Protein AF-A0A926HL77-F1 (afdb_monomer_lite)

Radius of gyration: 16.34 Å; chains: 1; bounding box: 50×28×40 Å

Secondary structure (DSSP, 8-state):
-HHHHHHHHHHHHHHTTEEE-SSS-EEE--PPPPSSSSSHHHHHHHHHHHHHHTSGGGTTS-HHHHHHHHHHHHHHHGGGS-TT---HHHHHHHHHHHHHHHTT-HHHHHHHHHTTS--HHHHHHHHHTHHHHHHHHHHHHHTT-

Structure (mmCIF, N/CA/C/O backbone):
data_AF-A0A926HL77-F1
#
_entry.id   AF-A0A926HL77-F1
#
loop_
_atom_site.group_PDB
_atom_site.id
_atom_site.type_symbol
_atom_site.label_atom_id
_atom_site.label_alt_id
_atom_site.label_comp_id
_atom_site.label_asym_id
_atom_site.label_entity_id
_atom_site.label_seq_id
_atom_site.pdbx_PDB_ins_code
_atom_site.Cartn_x
_atom_site.Cartn_y
_atom_site.Cartn_z
_atom_site.occupancy
_atom_site.B_iso_or_equiv
_atom_site.auth_seq_id
_atom_site.auth_comp_id
_atom_site.auth_asym_id
_atom_site.auth_atom_id
_atom_site.pdbx_PDB_model_num
ATOM 1 N N . GLU A 1 1 ? -7.953 10.198 -13.555 1.00 52.66 1 GLU A N 1
ATOM 2 C CA . GLU A 1 1 ? -7.432 11.433 -12.923 1.00 52.66 1 GLU A CA 1
ATOM 3 C C . GLU A 1 1 ? -7.311 11.302 -11.406 1.00 52.66 1 GLU A C 1
ATOM 5 O O . GLU A 1 1 ? -6.196 11.394 -10.915 1.00 52.66 1 GLU A O 1
ATOM 10 N N . LEU A 1 2 ? -8.385 10.986 -10.667 1.00 62.62 2 LEU A N 1
ATOM 11 C CA . LEU A 1 2 ? -8.324 10.851 -9.197 1.00 62.62 2 LEU A CA 1
ATOM 12 C C . LEU A 1 2 ? -7.367 9.751 -8.694 1.00 62.62 2 LEU A C 1
ATOM 14 O O . LEU A 1 2 ? -6.628 9.981 -7.746 1.00 62.62 2 LEU A O 1
ATOM 18 N N . SER A 1 3 ? -7.334 8.580 -9.339 1.00 66.25 3 SER A N 1
ATOM 19 C CA . SER A 1 3 ? -6.452 7.473 -8.930 1.00 66.25 3 SER A CA 1
ATOM 20 C C . SER A 1 3 ? -4.968 7.758 -9.193 1.00 66.25 3 SER A C 1
ATOM 22 O O . SER A 1 3 ? -4.128 7.406 -8.375 1.00 66.25 3 SER A O 1
ATOM 24 N N . ALA A 1 4 ? -4.647 8.452 -10.290 1.00 73.88 4 ALA A N 1
ATOM 25 C CA . ALA A 1 4 ? -3.277 8.843 -10.616 1.00 73.88 4 ALA A CA 1
ATOM 26 C C . ALA A 1 4 ? -2.750 9.900 -9.632 1.00 73.88 4 ALA A C 1
ATOM 28 O O . ALA A 1 4 ? -1.630 9.782 -9.149 1.00 73.88 4 ALA A O 1
ATOM 29 N N . SER A 1 5 ? -3.584 10.884 -9.273 1.00 78.56 5 SER A N 1
ATOM 30 C CA . SER A 1 5 ? -3.238 11.870 -8.242 1.00 78.56 5 SER A CA 1
ATOM 31 C C . SER A 1 5 ? -3.063 11.222 -6.868 1.00 78.56 5 SER A C 1
ATOM 33 O O . SER A 1 5 ? -2.132 11.573 -6.155 1.00 78.56 5 SER A O 1
ATOM 35 N N . ALA A 1 6 ? -3.921 10.264 -6.501 1.00 79.75 6 ALA A N 1
ATOM 36 C CA . ALA A 1 6 ? -3.786 9.535 -5.241 1.00 79.75 6 ALA A CA 1
ATOM 37 C C . ALA A 1 6 ? -2.500 8.694 -5.201 1.00 79.75 6 ALA A C 1
ATOM 39 O O . ALA A 1 6 ? -1.803 8.691 -4.191 1.00 79.75 6 ALA A O 1
ATOM 40 N N . LEU A 1 7 ? -2.157 8.026 -6.307 1.00 79.88 7 LEU A N 1
ATOM 41 C CA . LEU A 1 7 ? -0.904 7.283 -6.433 1.00 79.88 7 LEU A CA 1
ATOM 42 C C . LEU A 1 7 ? 0.314 8.204 -6.289 1.00 79.88 7 LEU A C 1
ATOM 44 O O . LEU A 1 7 ? 1.250 7.865 -5.571 1.00 79.88 7 LEU A O 1
ATOM 48 N N . GLN A 1 8 ? 0.279 9.383 -6.914 1.00 81.75 8 GLN A N 1
ATOM 49 C CA . GLN A 1 8 ? 1.333 10.380 -6.753 1.00 81.75 8 GLN A CA 1
ATOM 50 C C . GLN A 1 8 ? 1.493 10.796 -5.285 1.00 81.75 8 GLN A C 1
ATOM 52 O O . GLN A 1 8 ? 2.609 10.777 -4.777 1.00 81.75 8 GLN A O 1
ATOM 57 N N . THR A 1 9 ? 0.396 11.095 -4.584 1.00 84.06 9 THR A N 1
ATOM 58 C CA . THR A 1 9 ? 0.444 11.439 -3.155 1.00 84.06 9 THR A CA 1
ATOM 59 C C . THR A 1 9 ? 1.037 10.311 -2.311 1.00 84.06 9 THR A C 1
ATOM 61 O O . THR A 1 9 ? 1.834 10.575 -1.419 1.00 84.06 9 THR A O 1
ATOM 64 N N . ILE A 1 10 ? 0.701 9.048 -2.593 1.00 81.31 10 ILE A N 1
ATOM 65 C CA . ILE A 1 10 ? 1.290 7.908 -1.872 1.00 81.31 10 ILE A CA 1
ATOM 66 C C . ILE A 1 10 ? 2.806 7.842 -2.107 1.00 81.31 10 ILE A C 1
ATOM 68 O O . ILE A 1 10 ? 3.560 7.635 -1.160 1.00 81.31 10 ILE A O 1
ATOM 72 N N . ASN A 1 11 ? 3.262 8.049 -3.342 1.00 80.00 11 ASN A N 1
ATOM 73 C CA . ASN A 1 11 ? 4.691 8.043 -3.660 1.00 80.00 11 ASN A CA 1
ATOM 74 C C . ASN A 1 11 ? 5.442 9.201 -2.986 1.00 80.00 11 ASN A C 1
ATOM 76 O O . ASN A 1 11 ? 6.555 9.006 -2.506 1.00 80.00 11 ASN A O 1
ATOM 80 N N . GLU A 1 12 ? 4.829 10.384 -2.906 1.00 82.38 12 GLU A N 1
ATOM 81 C CA . GLU A 1 12 ? 5.381 11.532 -2.177 1.00 82.38 12 GLU A CA 1
ATOM 82 C C . GLU A 1 12 ? 5.530 11.225 -0.679 1.00 82.38 12 GLU A C 1
ATOM 84 O O . GLU A 1 12 ? 6.590 11.484 -0.114 1.00 82.38 12 GLU A O 1
ATOM 89 N N . LEU A 1 13 ? 4.524 10.594 -0.059 1.00 81.00 13 LEU A N 1
ATOM 90 C CA . LEU A 1 13 ? 4.579 10.177 1.348 1.00 81.00 13 LEU A CA 1
ATOM 91 C C . LEU A 1 13 ? 5.686 9.148 1.617 1.00 81.00 13 LEU A C 1
ATOM 93 O O . LEU A 1 13 ? 6.336 9.205 2.657 1.00 81.00 13 LEU A O 1
ATOM 97 N N . TRP A 1 14 ? 5.939 8.224 0.686 1.00 76.69 14 TRP A N 1
ATOM 98 C CA . TRP A 1 14 ? 7.048 7.271 0.814 1.00 76.69 14 TRP A CA 1
ATOM 99 C C . TRP A 1 14 ? 8.428 7.927 0.701 1.00 76.69 14 TRP A C 1
ATOM 101 O O . TRP A 1 14 ? 9.385 7.412 1.270 1.00 76.69 14 TRP A O 1
ATOM 111 N N . GLY A 1 15 ? 8.547 9.043 -0.019 1.00 74.38 15 GLY A N 1
ATOM 112 C CA . GLY A 1 15 ? 9.793 9.809 -0.118 1.00 74.38 15 GLY A CA 1
ATOM 113 C C . GLY A 1 15 ? 10.008 10.802 1.027 1.00 74.38 15 GLY A C 1
ATOM 114 O O . GLY A 1 15 ? 11.089 11.380 1.146 1.00 74.38 15 GLY A O 1
ATOM 115 N N . GLU A 1 16 ? 8.998 11.032 1.866 1.00 77.88 16 GLU A N 1
ATOM 116 C CA . GLU A 1 16 ? 9.063 12.038 2.917 1.00 77.88 16 GLU A CA 1
ATOM 117 C C . GLU A 1 16 ? 10.060 11.645 4.020 1.00 77.88 16 GLU A C 1
ATOM 119 O O . GLU A 1 16 ? 10.098 10.514 4.504 1.00 77.88 16 GLU A O 1
ATOM 124 N N . GLY A 1 17 ? 10.903 12.598 4.428 1.00 74.38 17 GLY A N 1
ATOM 125 C CA . GLY A 1 17 ? 11.890 12.390 5.491 1.00 74.38 17 GLY A CA 1
ATOM 126 C C . GLY A 1 17 ? 13.121 11.571 5.085 1.00 74.38 17 GLY A C 1
ATOM 127 O O . GLY A 1 17 ? 14.013 11.409 5.919 1.00 74.38 17 GLY A O 1
ATOM 128 N N . VAL A 1 18 ? 13.218 11.107 3.834 1.00 75.94 18 VAL A N 1
ATOM 129 C CA . VAL A 1 18 ? 14.392 10.399 3.300 1.00 75.94 18 VAL A CA 1
ATOM 130 C C . VAL A 1 18 ? 15.190 11.316 2.373 1.00 75.94 18 VAL A C 1
ATOM 132 O O . VAL A 1 18 ? 14.646 11.923 1.456 1.00 75.94 18 VAL A O 1
ATOM 135 N N . SER A 1 19 ? 16.501 11.408 2.601 1.00 73.69 19 SER A N 1
ATOM 136 C CA . SER A 1 19 ? 17.439 12.075 1.695 1.00 73.69 19 SER A CA 1
ATOM 137 C C . SER A 1 19 ? 18.600 11.140 1.373 1.00 73.69 19 SER A C 1
ATOM 139 O O . SER A 1 19 ? 19.253 10.630 2.285 1.00 73.69 19 SER A O 1
ATOM 141 N N . ASP A 1 20 ? 18.877 10.972 0.083 1.00 70.38 20 ASP A N 1
ATOM 142 C CA . ASP A 1 20 ? 20.061 10.284 -0.435 1.00 70.38 20 ASP A CA 1
ATOM 143 C C . ASP A 1 20 ? 21.056 11.337 -0.937 1.00 70.38 20 ASP A C 1
ATOM 145 O O . ASP A 1 20 ? 20.730 12.161 -1.795 1.00 70.38 20 ASP A O 1
ATOM 149 N N . ASP A 1 21 ? 22.248 11.366 -0.346 1.00 69.31 21 ASP A N 1
ATOM 150 C CA . ASP A 1 21 ? 23.312 12.305 -0.705 1.00 69.31 21 ASP A CA 1
ATOM 151 C C . ASP A 1 21 ? 24.293 11.743 -1.752 1.00 69.31 21 ASP A C 1
ATOM 153 O O . ASP A 1 21 ? 25.273 12.407 -2.100 1.00 69.31 21 ASP A O 1
ATOM 157 N N . GLY A 1 22 ? 24.038 10.534 -2.268 1.00 60.31 22 GLY A N 1
ATOM 158 C CA . GLY A 1 22 ? 24.863 9.862 -3.270 1.00 60.31 22 GLY A CA 1
ATOM 159 C C . GLY A 1 22 ? 26.189 9.308 -2.738 1.00 60.31 22 GLY A C 1
ATOM 160 O O . GLY A 1 22 ? 26.956 8.738 -3.513 1.00 60.31 22 GLY A O 1
ATOM 161 N N . ASN A 1 23 ? 26.474 9.435 -1.435 1.00 59.19 23 ASN A N 1
ATOM 162 C CA . ASN A 1 23 ? 27.692 8.935 -0.788 1.00 59.19 23 ASN A CA 1
ATOM 163 C C . ASN A 1 23 ? 27.432 7.681 0.056 1.00 59.19 23 ASN A C 1
ATOM 165 O O . ASN A 1 23 ? 28.028 7.494 1.122 1.00 59.19 23 ASN A O 1
ATOM 169 N N . ASN A 1 24 ? 26.550 6.798 -0.422 1.00 64.25 24 ASN A N 1
ATOM 170 C CA . ASN A 1 24 ? 26.215 5.542 0.256 1.00 64.25 24 ASN A CA 1
ATOM 171 C C . ASN A 1 24 ? 25.627 5.756 1.670 1.00 64.25 24 ASN A C 1
ATOM 173 O O . ASN A 1 24 ? 25.705 4.867 2.520 1.00 64.25 24 ASN A O 1
ATOM 177 N N . THR A 1 25 ? 25.085 6.951 1.933 1.00 64.25 25 THR A N 1
ATOM 178 C CA . THR A 1 25 ? 24.540 7.368 3.227 1.00 64.25 25 THR A CA 1
ATOM 179 C C . THR A 1 25 ? 23.090 7.800 3.045 1.00 64.25 25 THR A C 1
ATOM 181 O O . THR A 1 25 ? 22.803 8.818 2.423 1.00 64.25 25 THR A O 1
ATOM 184 N N . ILE A 1 26 ? 22.165 7.042 3.633 1.00 71.19 26 ILE A N 1
ATOM 185 C CA . ILE A 1 26 ? 20.751 7.421 3.688 1.00 71.19 26 ILE A CA 1
ATOM 186 C C . ILE A 1 26 ? 20.518 8.211 4.975 1.00 71.19 26 ILE A C 1
ATOM 188 O O . ILE A 1 26 ? 20.717 7.695 6.078 1.00 71.19 26 ILE A O 1
ATOM 192 N N . SER A 1 27 ? 20.092 9.465 4.839 1.00 75.62 27 SER A N 1
ATOM 193 C CA . SER A 1 27 ? 19.693 10.308 5.968 1.00 75.62 27 SER A CA 1
ATOM 194 C C . SER A 1 27 ? 18.187 10.214 6.183 1.00 75.62 27 SER A C 1
ATOM 196 O O . SER A 1 27 ? 17.410 10.440 5.257 1.00 75.62 27 SER A O 1
ATOM 198 N N . ILE A 1 28 ? 17.783 9.906 7.417 1.00 76.56 28 ILE A N 1
ATOM 199 C CA . ILE A 1 28 ? 16.378 9.751 7.807 1.00 76.56 28 ILE A CA 1
ATOM 200 C C . ILE A 1 28 ? 16.040 10.813 8.850 1.00 76.56 28 ILE A C 1
ATOM 202 O O . ILE A 1 28 ? 16.613 10.835 9.943 1.00 76.56 28 ILE A O 1
ATOM 206 N N . PHE A 1 29 ? 15.085 11.677 8.527 1.00 77.81 29 PHE A N 1
ATOM 207 C CA . PHE A 1 29 ? 14.497 12.622 9.464 1.00 77.81 29 PHE A CA 1
ATOM 208 C C . PHE A 1 29 ? 13.236 12.010 10.063 1.00 77.81 29 PHE A C 1
ATOM 210 O O . PHE A 1 29 ? 12.296 11.675 9.350 1.00 77.81 29 PHE A O 1
ATOM 217 N N . MET A 1 30 ? 13.221 11.865 11.387 1.00 72.81 30 MET A N 1
ATOM 218 C CA . MET A 1 30 ? 12.088 11.307 12.120 1.00 72.81 30 MET A CA 1
ATOM 219 C C . MET A 1 30 ? 11.594 12.314 13.149 1.00 72.81 30 MET A C 1
ATOM 221 O O . MET A 1 30 ? 12.366 12.790 13.985 1.00 72.81 30 MET A O 1
ATOM 225 N N . ASN A 1 31 ? 10.294 12.589 13.125 1.00 73.38 31 ASN A N 1
ATOM 226 C CA . ASN A 1 31 ? 9.635 13.321 14.197 1.00 73.38 31 ASN A CA 1
ATOM 227 C C . ASN A 1 31 ? 9.215 12.326 15.285 1.00 73.38 31 ASN A C 1
ATOM 229 O O . ASN A 1 31 ? 8.616 11.303 14.960 1.00 73.38 31 ASN A O 1
ATOM 233 N N . PRO A 1 32 ? 9.530 12.572 16.569 1.00 75.44 32 PRO A N 1
ATOM 234 C CA . PRO A 1 32 ? 9.126 11.667 17.635 1.00 75.44 32 PRO A CA 1
ATOM 235 C C . PRO A 1 32 ? 7.595 11.547 17.673 1.00 75.44 32 PRO A C 1
ATOM 237 O O . PRO A 1 32 ? 6.910 12.560 17.522 1.00 75.44 32 PRO A O 1
ATOM 240 N N . PRO A 1 33 ? 7.048 10.343 17.920 1.00 75.44 33 PRO A N 1
ATOM 241 C CA . PRO A 1 33 ? 5.611 10.131 17.872 1.00 75.44 33 PRO A CA 1
ATOM 242 C C . PRO A 1 33 ? 4.893 10.995 18.915 1.00 75.44 33 PRO A C 1
ATOM 244 O O . PRO A 1 33 ? 5.159 10.901 20.120 1.00 75.44 33 PRO A O 1
ATOM 247 N N . SER A 1 34 ? 3.962 11.832 18.458 1.00 75.44 34 SER A N 1
ATOM 248 C CA . SER A 1 34 ? 3.076 12.601 19.329 1.00 75.44 34 SER A CA 1
ATOM 249 C C . SER A 1 34 ? 1.964 11.713 19.886 1.00 75.44 34 SER A C 1
ATOM 251 O O . SER A 1 34 ? 1.385 10.890 19.180 1.00 75.44 34 SER A O 1
ATOM 253 N N . LYS A 1 35 ? 1.611 11.885 21.164 1.00 66.50 35 LYS A N 1
ATOM 254 C CA . LYS A 1 35 ? 0.482 11.151 21.771 1.00 66.50 35 LYS A CA 1
ATOM 255 C C . LYS A 1 35 ? -0.880 11.632 21.262 1.00 66.50 35 LYS A C 1
ATOM 257 O O . LYS A 1 35 ? -1.860 10.891 21.365 1.00 66.50 35 LYS A O 1
ATOM 262 N N . ASP A 1 36 ? -0.929 12.852 20.739 1.00 69.19 36 ASP A N 1
ATOM 263 C CA . ASP A 1 36 ? -2.168 13.505 20.319 1.00 69.19 36 ASP A CA 1
ATOM 264 C C . ASP A 1 36 ? -2.522 13.168 18.861 1.00 69.19 36 ASP A C 1
ATOM 266 O O . ASP A 1 36 ? -3.698 13.123 18.499 1.00 69.19 36 ASP A O 1
ATOM 270 N N . GLU A 1 37 ? -1.526 12.813 18.051 1.00 72.94 37 GLU A N 1
ATOM 271 C CA . GLU A 1 37 ? -1.688 12.409 16.653 1.00 72.94 37 GLU A CA 1
ATOM 272 C C . GLU A 1 37 ? -2.194 10.972 16.518 1.00 72.94 37 GLU A C 1
ATOM 274 O O . GLU A 1 37 ? -1.951 10.096 17.350 1.00 72.94 37 GLU A O 1
ATOM 279 N N . GLU A 1 38 ? -3.005 10.736 15.492 1.00 72.62 38 GLU A N 1
ATOM 280 C CA . GLU A 1 38 ? -3.754 9.488 15.323 1.00 72.62 38 GLU A CA 1
ATOM 281 C C . GLU A 1 38 ? -2.959 8.361 14.675 1.00 72.62 38 GLU A C 1
ATOM 283 O O . GLU A 1 38 ? -3.284 7.203 14.914 1.00 72.62 38 GLU A O 1
ATOM 288 N N . PHE A 1 39 ? -1.902 8.704 13.941 1.00 76.12 39 PHE A N 1
ATOM 289 C CA . PHE A 1 39 ? -1.046 7.761 13.227 1.00 76.12 39 PHE A CA 1
ATOM 290 C C . PHE A 1 39 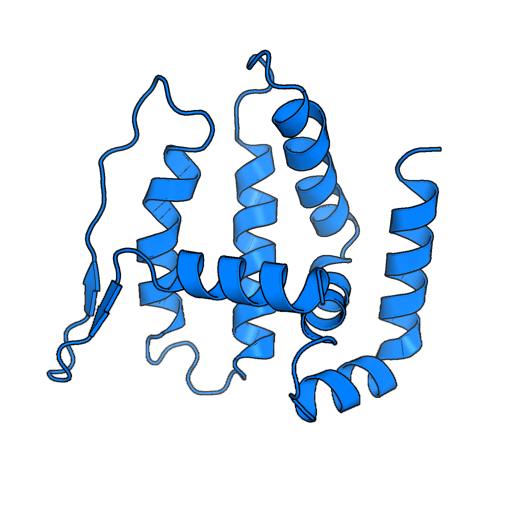? 0.436 7.955 13.546 1.00 76.12 39 PHE A C 1
ATOM 292 O O . PHE A 1 39 ? 1.282 7.446 12.822 1.00 76.12 39 PHE A O 1
ATOM 299 N N . SER A 1 40 ? 0.771 8.643 14.639 1.00 76.31 40 SER A N 1
ATOM 300 C CA . SER A 1 40 ? 2.152 9.045 14.934 1.00 76.31 40 SER A CA 1
ATOM 301 C C . SER A 1 40 ? 3.142 7.883 15.020 1.00 76.31 40 SER A C 1
ATOM 303 O O . SER A 1 40 ? 4.312 8.041 14.679 1.00 76.31 40 SER A O 1
ATOM 305 N N . GLY A 1 41 ? 2.693 6.697 15.444 1.00 75.75 41 GLY A N 1
ATOM 306 C CA . GLY A 1 41 ? 3.511 5.484 15.432 1.00 75.75 41 GLY A CA 1
ATOM 307 C C . GLY A 1 41 ? 3.808 4.975 14.018 1.00 75.75 41 GLY A C 1
ATOM 308 O O . GLY A 1 41 ? 4.917 4.516 13.755 1.00 75.75 41 GLY A O 1
ATOM 309 N N . ILE A 1 42 ? 2.838 5.080 13.108 1.00 78.50 42 ILE A N 1
ATOM 310 C CA . ILE A 1 42 ? 2.980 4.707 11.694 1.00 78.50 42 ILE A CA 1
ATOM 311 C C . ILE A 1 42 ? 3.805 5.761 10.950 1.00 78.50 42 ILE A C 1
ATOM 313 O O . ILE A 1 42 ? 4.759 5.405 10.267 1.00 78.50 42 ILE A O 1
ATOM 317 N N . GLU A 1 43 ? 3.498 7.044 11.137 1.00 77.81 43 GLU A N 1
ATOM 318 C CA . GLU A 1 43 ? 4.228 8.178 10.555 1.00 77.81 43 GLU A CA 1
ATOM 319 C C . GLU A 1 43 ? 5.708 8.159 10.950 1.00 77.81 43 GLU A C 1
ATOM 321 O O . GLU A 1 43 ? 6.576 8.381 10.111 1.00 77.81 43 GLU A O 1
ATOM 326 N N . PHE A 1 44 ? 6.020 7.791 12.198 1.00 80.38 44 PHE A N 1
ATOM 327 C CA . PHE A 1 44 ? 7.400 7.591 12.641 1.00 80.38 44 PHE A CA 1
ATOM 328 C C . PHE A 1 44 ? 8.121 6.463 11.882 1.00 80.38 44 PHE A C 1
ATOM 330 O O . PHE A 1 44 ? 9.329 6.542 11.662 1.00 80.38 44 PHE A O 1
ATOM 337 N N . MET A 1 45 ? 7.409 5.404 11.485 1.00 77.94 45 MET A N 1
ATOM 338 C CA . MET A 1 45 ? 8.005 4.246 10.811 1.00 77.94 45 MET A CA 1
ATOM 339 C C . MET A 1 45 ? 8.127 4.402 9.293 1.00 77.94 45 MET A C 1
ATOM 341 O O . MET A 1 45 ? 8.975 3.729 8.709 1.00 77.94 45 MET A O 1
ATOM 345 N N . ILE A 1 46 ? 7.340 5.275 8.653 1.00 80.75 46 ILE A N 1
ATOM 346 C CA . ILE A 1 46 ? 7.361 5.466 7.191 1.00 80.75 46 ILE A CA 1
ATOM 347 C C . ILE A 1 46 ? 8.772 5.804 6.665 1.00 80.75 46 ILE A C 1
ATOM 349 O O . ILE A 1 46 ? 9.242 5.071 5.791 1.00 80.75 46 ILE A O 1
ATOM 353 N N . PRO A 1 47 ? 9.511 6.792 7.216 1.00 77.12 47 PRO A N 1
ATOM 354 C CA . PRO A 1 47 ? 10.856 7.121 6.733 1.00 77.12 47 PRO A CA 1
ATOM 355 C C . PRO A 1 47 ? 11.857 5.972 6.911 1.00 77.12 47 PRO A C 1
ATOM 357 O O . PRO A 1 47 ? 12.738 5.761 6.078 1.00 77.12 47 PRO A O 1
ATOM 360 N N . PHE A 1 48 ? 11.712 5.187 7.985 1.00 75.00 48 PHE A N 1
ATOM 361 C CA . PHE A 1 48 ? 12.546 4.008 8.220 1.00 75.00 48 PHE A CA 1
ATOM 362 C C . PHE A 1 48 ? 12.257 2.901 7.203 1.00 75.00 48 PHE A C 1
ATOM 364 O O . PHE A 1 48 ? 13.183 2.324 6.639 1.00 75.00 48 PHE A O 1
ATOM 371 N N . MET A 1 49 ? 10.979 2.626 6.936 1.00 75.62 49 MET A N 1
ATOM 372 C CA . MET A 1 49 ? 10.567 1.659 5.922 1.00 75.62 49 MET A CA 1
ATOM 373 C C . MET A 1 49 ? 11.070 2.064 4.537 1.00 75.62 49 MET A C 1
ATOM 375 O O . MET A 1 49 ? 11.697 1.255 3.862 1.00 75.62 49 MET A O 1
ATOM 379 N N . ALA A 1 50 ? 10.883 3.325 4.153 1.00 73.88 50 ALA A N 1
ATOM 380 C CA . ALA A 1 50 ? 11.375 3.855 2.889 1.00 73.88 50 ALA A CA 1
ATOM 381 C C . ALA A 1 50 ? 12.899 3.696 2.735 1.00 73.88 50 ALA A C 1
ATOM 383 O O . ALA A 1 50 ? 13.374 3.313 1.670 1.00 73.88 50 ALA A O 1
ATOM 384 N N . ALA A 1 51 ? 13.675 3.921 3.799 1.00 71.69 51 ALA A N 1
ATOM 385 C CA . ALA A 1 51 ? 15.128 3.746 3.776 1.00 71.69 51 ALA A CA 1
ATOM 386 C C . ALA A 1 51 ? 15.571 2.275 3.687 1.00 71.69 51 ALA A C 1
ATOM 388 O O . ALA A 1 51 ? 16.484 1.948 2.933 1.00 71.69 51 ALA A O 1
ATOM 389 N N . VAL A 1 52 ? 14.931 1.380 4.447 1.00 67.56 52 VAL A N 1
ATOM 390 C CA . VAL A 1 52 ? 15.231 -0.064 4.432 1.00 67.56 52 VAL A CA 1
ATOM 391 C C . VAL A 1 52 ? 14.909 -0.677 3.070 1.00 67.56 52 VAL A C 1
ATOM 393 O O . VAL A 1 52 ? 15.652 -1.527 2.582 1.00 67.56 52 VAL A O 1
ATOM 396 N N . LEU A 1 53 ? 13.826 -0.229 2.444 1.00 63.31 53 LEU A N 1
ATOM 397 C CA . LEU A 1 53 ? 13.297 -0.809 1.212 1.00 63.31 53 LEU A CA 1
ATOM 398 C C . LEU A 1 53 ? 13.992 -0.243 -0.040 1.00 63.31 53 LEU A C 1
ATOM 400 O O . LEU A 1 53 ? 14.064 -0.929 -1.048 1.00 63.31 53 LEU A O 1
ATOM 404 N N . ASN A 1 54 ? 14.601 0.946 0.059 1.00 60.72 54 ASN A N 1
ATOM 405 C CA . ASN A 1 54 ? 15.521 1.499 -0.947 1.00 60.72 54 ASN A CA 1
ATOM 406 C C . ASN A 1 54 ? 16.986 1.042 -0.766 1.00 60.72 54 ASN A C 1
ATOM 408 O O . ASN A 1 54 ? 17.879 1.545 -1.446 1.00 60.72 54 ASN A O 1
ATOM 412 N N . SER A 1 55 ? 17.262 0.123 0.164 1.00 63.00 55 SER A N 1
ATOM 413 C CA . SER A 1 55 ? 18.600 -0.447 0.359 1.00 63.00 55 SER A CA 1
ATOM 414 C C . SER A 1 55 ? 18.841 -1.669 -0.538 1.00 63.00 55 SER A C 1
ATOM 416 O O . SER A 1 55 ? 17.908 -2.235 -1.106 1.00 63.00 55 SER A O 1
ATOM 418 N N . GLU A 1 56 ? 20.092 -2.136 -0.617 1.00 56.84 56 GLU A N 1
ATOM 419 C CA . GLU A 1 56 ? 20.506 -3.307 -1.416 1.00 56.84 56 GLU A CA 1
ATOM 420 C C . GLU A 1 56 ? 19.695 -4.596 -1.151 1.00 56.84 56 GLU A C 1
ATOM 422 O O . GLU A 1 56 ? 19.738 -5.519 -1.961 1.00 56.84 56 GLU A O 1
ATOM 427 N N . MET A 1 57 ? 18.930 -4.679 -0.054 1.00 54.31 57 MET A N 1
ATOM 428 C CA . MET A 1 57 ? 18.076 -5.834 0.259 1.00 54.31 57 MET A CA 1
ATOM 429 C C . MET A 1 57 ? 16.936 -6.075 -0.744 1.00 54.31 57 MET A C 1
ATOM 431 O O . MET A 1 57 ? 16.405 -7.182 -0.771 1.00 54.31 57 MET A O 1
ATOM 435 N N . HIS A 1 58 ? 16.576 -5.077 -1.556 1.00 61.66 58 HIS A N 1
ATOM 436 C CA . HIS A 1 58 ? 15.495 -5.155 -2.548 1.00 61.66 58 HIS A CA 1
ATOM 437 C C . HIS A 1 58 ? 15.996 -4.974 -3.988 1.00 61.66 58 HIS A C 1
ATOM 439 O O . HIS A 1 58 ? 15.217 -4.665 -4.881 1.00 61.66 58 HIS A O 1
ATOM 445 N N . ALA A 1 59 ? 17.296 -5.177 -4.237 1.00 64.00 59 ALA A N 1
ATOM 446 C CA . ALA A 1 59 ? 17.913 -4.926 -5.544 1.00 64.00 59 ALA A CA 1
ATOM 447 C C . ALA A 1 59 ? 17.311 -5.747 -6.706 1.00 64.00 59 ALA A C 1
ATOM 449 O O . ALA A 1 59 ? 17.411 -5.327 -7.857 1.00 64.00 59 ALA A O 1
ATOM 450 N N . ASP A 1 60 ? 16.687 -6.889 -6.399 1.00 74.31 60 ASP A N 1
ATOM 451 C CA . ASP A 1 60 ? 16.045 -7.777 -7.376 1.00 74.31 60 ASP A CA 1
ATOM 452 C C . ASP A 1 60 ? 14.519 -7.566 -7.486 1.00 74.31 60 ASP A C 1
ATOM 454 O O . ASP A 1 60 ? 13.870 -8.230 -8.296 1.00 74.31 60 ASP A O 1
ATOM 458 N N . GLU A 1 61 ? 13.931 -6.675 -6.677 1.00 77.69 61 GLU A N 1
ATOM 459 C CA . GLU A 1 61 ? 12.495 -6.385 -6.700 1.00 77.69 61 GLU A CA 1
ATOM 460 C C . GLU A 1 61 ? 12.179 -5.161 -7.564 1.00 77.69 61 GLU A C 1
ATOM 462 O O . GLU A 1 61 ? 12.905 -4.166 -7.594 1.00 77.69 61 GLU A O 1
ATOM 467 N N . THR A 1 62 ? 11.050 -5.215 -8.263 1.00 83.31 62 THR A N 1
ATOM 468 C CA . THR A 1 62 ? 10.558 -4.087 -9.053 1.00 83.31 62 THR A CA 1
ATOM 469 C C . THR A 1 62 ? 9.904 -3.045 -8.149 1.00 83.31 62 THR A C 1
ATOM 471 O O . THR A 1 62 ? 9.451 -3.342 -7.039 1.00 83.31 62 THR A O 1
ATOM 474 N N . ALA A 1 63 ? 9.800 -1.801 -8.624 1.00 80.88 63 ALA A N 1
ATOM 475 C CA . ALA A 1 63 ? 9.161 -0.728 -7.857 1.00 80.88 63 ALA A CA 1
ATOM 476 C C . ALA A 1 63 ? 7.723 -1.096 -7.431 1.00 80.88 63 ALA A C 1
ATOM 478 O O . ALA A 1 63 ? 7.296 -0.773 -6.322 1.00 80.88 63 ALA A O 1
ATOM 479 N N . SER A 1 64 ? 7.008 -1.842 -8.279 1.00 84.94 64 SER A N 1
ATOM 480 C CA . SER A 1 64 ? 5.653 -2.331 -8.008 1.00 84.94 64 SER A CA 1
ATOM 481 C C . SER A 1 64 ? 5.608 -3.389 -6.903 1.00 84.94 64 SER A C 1
ATOM 483 O O . SER A 1 64 ? 4.695 -3.374 -6.070 1.00 84.94 64 SER A O 1
ATOM 485 N N . GLN A 1 65 ? 6.599 -4.283 -6.858 1.00 86.06 65 GLN A N 1
ATOM 486 C CA . GLN A 1 65 ? 6.744 -5.284 -5.798 1.00 86.06 65 GLN A CA 1
ATOM 487 C C . GLN A 1 65 ? 7.068 -4.624 -4.455 1.00 86.06 65 GLN A C 1
ATOM 489 O O . GLN A 1 65 ? 6.409 -4.915 -3.451 1.00 86.06 65 GLN A O 1
ATOM 494 N N . ILE A 1 66 ? 7.995 -3.662 -4.457 1.00 83.12 66 ILE A N 1
ATOM 495 C CA . ILE A 1 66 ? 8.330 -2.860 -3.275 1.00 83.12 66 ILE A CA 1
ATOM 496 C C . ILE A 1 66 ? 7.077 -2.131 -2.775 1.00 83.12 66 ILE A C 1
ATOM 498 O O . ILE A 1 66 ? 6.723 -2.229 -1.601 1.00 83.12 66 ILE A O 1
ATOM 502 N N . PHE A 1 67 ? 6.321 -1.485 -3.665 1.00 84.44 67 PHE A N 1
ATOM 503 C CA . PHE A 1 67 ? 5.073 -0.806 -3.314 1.00 84.44 67 PHE A CA 1
ATOM 504 C C . PHE A 1 67 ? 4.032 -1.750 -2.678 1.00 84.44 67 PHE A C 1
ATOM 506 O O . PHE A 1 67 ? 3.394 -1.408 -1.676 1.00 84.44 67 PHE A O 1
ATOM 513 N N . ALA A 1 68 ? 3.875 -2.966 -3.208 1.00 87.94 68 ALA A N 1
ATOM 514 C CA . ALA A 1 68 ? 2.980 -3.969 -2.632 1.00 87.94 68 ALA A CA 1
ATOM 515 C C . ALA A 1 68 ? 3.440 -4.442 -1.238 1.00 87.94 68 ALA A C 1
ATOM 517 O O . ALA A 1 68 ? 2.618 -4.587 -0.322 1.00 87.94 68 ALA A O 1
ATOM 518 N N . SER A 1 69 ? 4.748 -4.633 -1.051 1.00 85.69 69 SER A N 1
ATOM 519 C CA . SER A 1 69 ? 5.363 -4.976 0.238 1.00 85.69 69 SER A CA 1
ATOM 520 C C . SER A 1 69 ? 5.163 -3.869 1.282 1.00 85.69 69 SER A C 1
ATOM 522 O O . SER A 1 69 ? 4.759 -4.129 2.426 1.00 85.69 69 SER A O 1
ATOM 524 N N . ASN A 1 70 ? 5.327 -2.613 0.864 1.00 82.94 70 ASN A N 1
ATOM 525 C CA . ASN A 1 70 ? 5.107 -1.425 1.683 1.00 82.94 70 ASN A CA 1
ATOM 526 C C . ASN A 1 70 ? 3.670 -1.369 2.207 1.00 82.94 70 ASN A C 1
ATOM 528 O O . ASN A 1 70 ? 3.439 -1.292 3.419 1.00 82.94 70 ASN A O 1
ATOM 532 N N . ASN A 1 71 ? 2.695 -1.498 1.303 1.00 86.88 71 ASN A N 1
ATOM 533 C CA . ASN A 1 71 ? 1.280 -1.505 1.660 1.00 86.88 71 ASN A CA 1
ATOM 534 C C . ASN A 1 71 ? 0.946 -2.644 2.622 1.00 86.88 71 ASN A C 1
ATOM 536 O O . ASN A 1 71 ? 0.234 -2.435 3.601 1.00 86.88 71 ASN A O 1
ATOM 540 N N . ARG A 1 72 ? 1.504 -3.843 2.417 1.00 88.62 72 ARG A N 1
ATOM 541 C CA . ARG A 1 72 ? 1.305 -4.977 3.335 1.00 88.62 72 ARG A CA 1
ATOM 542 C C . ARG A 1 72 ? 1.759 -4.665 4.750 1.00 88.62 72 ARG A C 1
ATOM 544 O O . ARG A 1 72 ? 1.091 -5.059 5.711 1.00 88.62 72 ARG A O 1
ATOM 551 N N . THR A 1 73 ? 2.876 -3.972 4.882 1.00 85.50 73 THR A N 1
ATOM 552 C CA . THR A 1 73 ? 3.423 -3.606 6.183 1.00 85.50 73 THR A CA 1
ATOM 553 C C . THR A 1 73 ? 2.554 -2.543 6.859 1.00 85.50 73 THR A C 1
ATOM 555 O O . THR A 1 73 ? 2.077 -2.774 7.973 1.00 85.50 73 THR A O 1
ATOM 558 N N . VAL A 1 74 ? 2.225 -1.452 6.157 1.00 84.50 74 VAL A N 1
ATOM 559 C CA . VAL A 1 74 ? 1.358 -0.376 6.679 1.00 84.50 74 VAL A CA 1
ATOM 560 C C . VAL A 1 74 ? -0.028 -0.897 7.050 1.00 84.50 74 VAL A C 1
ATOM 562 O O . VAL A 1 74 ? -0.524 -0.633 8.146 1.00 84.50 74 VAL A O 1
ATOM 565 N N . PHE A 1 75 ? -0.644 -1.711 6.190 1.00 88.38 75 PHE A N 1
ATOM 566 C CA . PHE A 1 75 ? -1.960 -2.299 6.452 1.00 88.38 75 PHE A CA 1
ATOM 567 C C . PHE A 1 75 ? -1.945 -3.204 7.686 1.00 88.38 75 PHE A C 1
ATOM 569 O O . PHE A 1 75 ? -2.939 -3.298 8.399 1.00 88.38 75 PHE A O 1
ATOM 576 N N . GLY A 1 76 ? -0.813 -3.851 7.980 1.00 84.44 76 GLY A N 1
ATOM 577 C CA . GLY A 1 76 ? -0.621 -4.583 9.228 1.00 84.44 76 GLY A CA 1
ATOM 578 C C . GLY A 1 76 ? -0.559 -3.664 10.447 1.00 84.44 76 GLY A C 1
ATOM 579 O O . GLY A 1 76 ? -1.196 -3.951 11.461 1.00 84.44 76 GLY A O 1
ATOM 580 N N . MET A 1 77 ? 0.169 -2.554 10.346 1.00 81.44 77 MET A N 1
ATOM 581 C CA . MET A 1 77 ? 0.364 -1.598 11.442 1.00 81.44 77 MET A CA 1
ATOM 582 C C . MET A 1 77 ? -0.932 -0.883 11.835 1.00 81.44 77 MET A C 1
ATOM 584 O O . MET A 1 77 ? -1.173 -0.686 13.025 1.00 81.44 77 MET A O 1
ATOM 588 N N . LEU A 1 78 ? -1.822 -0.611 10.873 1.00 79.25 78 LEU A N 1
ATOM 589 C CA . LEU A 1 78 ? -3.146 -0.025 11.131 1.00 79.25 78 LEU A CA 1
ATOM 590 C C . LEU A 1 78 ? -3.989 -0.831 12.137 1.00 79.25 78 LEU A C 1
ATOM 592 O O . LEU A 1 78 ? -4.821 -0.260 12.835 1.00 79.25 78 LEU A O 1
ATOM 596 N N . SER A 1 79 ? -3.747 -2.142 12.276 1.00 69.75 79 SER A N 1
ATOM 597 C CA . SER A 1 79 ? -4.448 -2.981 13.262 1.00 69.75 79 SER A CA 1
ATOM 598 C C . SER A 1 79 ? -4.055 -2.703 14.720 1.00 69.75 79 SER A C 1
ATOM 600 O O . SER A 1 79 ? -4.791 -3.083 15.634 1.00 69.75 79 SER A O 1
ATOM 602 N N . SER A 1 80 ? -2.903 -2.060 14.939 1.00 64.44 80 SER A N 1
ATOM 603 C CA . SER A 1 80 ? -2.343 -1.777 16.265 1.00 64.44 80 SER A CA 1
ATOM 604 C C . SER A 1 80 ? -2.755 -0.416 16.837 1.00 64.44 80 SER A C 1
ATOM 606 O O . SER A 1 80 ? -2.562 -0.173 18.031 1.00 64.44 80 SER A O 1
ATOM 608 N N . GLU A 1 81 ? -3.380 0.440 16.023 1.00 63.50 81 GLU A N 1
ATOM 609 C CA . GLU A 1 81 ? -3.838 1.761 16.445 1.00 63.50 81 GLU A CA 1
ATOM 610 C C . GLU A 1 81 ? -5.121 1.687 17.289 1.00 63.50 81 GLU A C 1
ATOM 612 O O . GLU A 1 81 ? -6.026 0.872 17.073 1.00 63.50 81 GLU A O 1
ATOM 617 N N . LYS A 1 82 ? -5.197 2.535 18.322 1.00 55.22 82 LYS A N 1
ATOM 618 C CA . LYS A 1 82 ? -6.274 2.477 19.321 1.00 55.22 82 LYS A CA 1
ATOM 619 C C . LYS A 1 82 ? -7.610 2.943 18.729 1.00 55.22 82 LYS A C 1
ATOM 621 O O . LYS A 1 82 ? -7.786 4.116 18.420 1.00 55.22 82 LYS A O 1
ATOM 626 N N . LYS A 1 83 ? -8.593 2.036 18.718 1.00 55.03 83 LYS A N 1
ATOM 627 C CA . LYS A 1 83 ? -9.989 2.226 18.258 1.00 55.03 83 LYS A CA 1
ATOM 628 C C . LYS A 1 83 ? -10.815 3.281 19.019 1.00 55.03 83 LYS A C 1
ATOM 630 O O . LYS A 1 83 ? -11.962 3.516 18.662 1.00 55.03 83 LYS A O 1
ATOM 635 N N . ASP A 1 84 ? -10.264 3.907 20.058 1.00 54.22 84 ASP A N 1
ATOM 636 C CA . ASP A 1 84 ? -10.969 4.897 20.891 1.00 54.22 84 ASP A CA 1
ATOM 637 C C . ASP A 1 84 ? -10.929 6.333 20.327 1.00 54.22 84 ASP A C 1
ATOM 639 O O . ASP A 1 84 ? -11.402 7.273 20.973 1.00 54.22 84 ASP A O 1
ATOM 643 N N . LYS A 1 85 ? -10.380 6.546 19.122 1.00 58.41 85 LYS A N 1
ATOM 644 C CA . LYS A 1 85 ? -10.360 7.875 18.494 1.00 58.41 85 LYS A CA 1
ATOM 645 C C . LYS A 1 85 ? -11.687 8.155 17.772 1.00 58.41 85 LYS A C 1
ATOM 647 O O . LYS A 1 85 ? -12.187 7.349 16.993 1.00 58.41 85 LYS A O 1
ATOM 652 N N . LYS A 1 86 ? -12.278 9.331 18.026 1.00 55.62 86 LYS A N 1
ATOM 653 C CA . LYS A 1 86 ? -13.591 9.779 17.502 1.00 55.62 86 LYS A CA 1
ATOM 654 C C . LYS A 1 86 ? -13.620 10.035 15.983 1.00 55.62 86 LYS A C 1
ATOM 656 O O . LYS A 1 86 ? -14.612 10.559 15.478 1.00 55.62 86 LYS A O 1
ATOM 661 N N . ASN A 1 87 ? -12.554 9.712 15.257 1.00 67.88 87 ASN A N 1
ATOM 662 C CA . ASN A 1 87 ? -12.446 9.989 13.836 1.00 67.88 87 ASN A CA 1
ATOM 663 C C . ASN A 1 87 ? -13.142 8.891 13.013 1.00 67.88 87 ASN A C 1
ATOM 665 O O . ASN A 1 87 ? -12.738 7.727 13.011 1.00 67.88 87 ASN A O 1
ATOM 669 N N . VAL A 1 88 ? -14.203 9.275 12.300 1.00 68.44 88 VAL A N 1
ATOM 670 C CA . VAL A 1 88 ? -14.988 8.391 11.420 1.00 68.44 88 VAL A CA 1
ATOM 671 C C . VAL A 1 88 ? -14.099 7.718 10.369 1.00 68.44 88 VAL A C 1
ATOM 673 O O . VAL A 1 88 ? -14.307 6.548 10.056 1.00 68.44 88 VAL A O 1
ATOM 676 N N . TRP A 1 89 ? -13.065 8.412 9.890 1.00 67.00 89 TRP A N 1
ATOM 677 C CA . TRP A 1 89 ? -12.135 7.884 8.897 1.00 67.00 89 TRP A CA 1
ATOM 678 C C . TRP A 1 89 ? -11.258 6.763 9.450 1.00 67.00 89 TRP A C 1
ATOM 680 O O . TRP A 1 89 ? -11.036 5.772 8.762 1.00 67.00 89 TRP A O 1
ATOM 690 N N . ILE A 1 90 ? -10.834 6.860 10.711 1.00 68.12 90 ILE A N 1
ATOM 691 C CA . ILE A 1 90 ? -10.081 5.793 11.385 1.00 68.12 90 ILE A CA 1
ATOM 692 C C . ILE A 1 90 ? -10.958 4.565 11.555 1.00 68.12 90 ILE A C 1
ATOM 694 O O . ILE A 1 90 ? -10.553 3.465 11.195 1.00 68.12 90 ILE A O 1
ATOM 698 N N . ASN A 1 91 ? -12.185 4.747 12.039 1.00 68.38 91 ASN A N 1
ATOM 699 C CA . ASN A 1 91 ? -13.103 3.630 12.257 1.00 68.38 91 ASN A CA 1
ATOM 700 C C . ASN A 1 91 ? -13.404 2.848 10.970 1.00 68.38 91 ASN A C 1
ATOM 702 O O . ASN A 1 91 ? -13.673 1.649 11.032 1.00 68.38 91 ASN A O 1
ATOM 706 N N . TYR A 1 92 ? -13.326 3.515 9.819 1.00 71.12 92 TYR A N 1
ATOM 707 C CA . TYR A 1 92 ? -13.523 2.900 8.516 1.00 71.12 92 TYR A CA 1
ATOM 708 C C . TYR A 1 92 ? -12.225 2.299 7.948 1.00 71.12 92 TYR A C 1
ATOM 710 O O . TYR A 1 92 ? -12.136 1.091 7.723 1.00 71.12 92 TYR A O 1
ATOM 718 N N . TYR A 1 93 ? -11.185 3.115 7.763 1.00 74.69 93 TYR A N 1
ATOM 719 C CA . TYR A 1 93 ? -9.961 2.711 7.067 1.00 74.69 93 TYR A CA 1
ATOM 720 C C . TYR A 1 93 ? -9.003 1.887 7.930 1.00 74.69 93 TYR A C 1
ATOM 722 O O . TYR A 1 93 ? -8.380 0.957 7.419 1.00 74.69 93 TYR A O 1
ATOM 730 N N . ALA A 1 94 ? -8.931 2.143 9.242 1.00 76.12 94 ALA A N 1
ATOM 731 C CA . ALA A 1 94 ? -8.094 1.351 10.148 1.00 76.12 94 ALA A CA 1
ATOM 732 C C . ALA A 1 94 ? -8.662 -0.055 10.405 1.00 76.12 94 ALA A C 1
ATOM 734 O O . ALA A 1 94 ? -7.994 -0.880 11.019 1.00 76.12 94 ALA A O 1
ATOM 735 N N . LYS A 1 95 ? -9.877 -0.352 9.925 1.00 82.25 95 LYS A N 1
ATOM 736 C CA . LYS A 1 95 ? -10.422 -1.713 9.878 1.00 82.25 95 LYS A CA 1
ATOM 737 C C . LYS A 1 95 ? -10.279 -2.337 8.488 1.00 82.25 95 LYS A C 1
ATOM 739 O O . LYS A 1 95 ? -9.798 -3.462 8.379 1.00 82.25 95 LYS A O 1
ATOM 744 N N . PHE A 1 96 ? -10.648 -1.591 7.446 1.00 89.50 96 PHE A N 1
ATOM 745 C CA . PHE A 1 96 ? -10.644 -2.073 6.065 1.00 89.50 96 PHE A CA 1
ATOM 746 C C . PHE A 1 96 ? -9.287 -2.641 5.635 1.00 89.50 96 PHE A C 1
ATOM 748 O O . PHE A 1 96 ? -9.212 -3.777 5.176 1.00 89.50 96 PHE A O 1
ATOM 755 N N . PHE A 1 97 ? -8.203 -1.881 5.805 1.00 90.81 97 PHE A N 1
ATOM 756 C CA . PHE A 1 97 ? -6.890 -2.282 5.297 1.00 90.81 97 PHE A CA 1
ATOM 757 C C . PHE A 1 97 ? -6.286 -3.497 6.024 1.00 90.81 97 PHE A C 1
ATOM 759 O O . PHE A 1 97 ? -5.789 -4.400 5.341 1.00 90.81 97 PHE A O 1
ATOM 766 N N . PRO A 1 98 ? -6.362 -3.607 7.368 1.00 90.12 98 PRO A N 1
ATOM 767 C CA . PRO A 1 98 ? -6.020 -4.853 8.046 1.00 90.12 98 PRO A CA 1
ATOM 768 C C . PRO A 1 98 ? -6.827 -6.059 7.563 1.00 90.12 98 PRO A C 1
ATOM 770 O O . PRO A 1 98 ? -6.252 -7.130 7.367 1.00 90.12 98 PRO A O 1
ATOM 773 N N . ASP A 1 99 ? -8.134 -5.900 7.349 1.00 92.62 99 ASP A N 1
ATOM 774 C CA . ASP A 1 99 ? -8.993 -6.994 6.893 1.00 92.62 99 ASP A CA 1
ATOM 775 C C . ASP A 1 99 ? -8.665 -7.400 5.448 1.00 92.62 99 ASP A C 1
ATOM 777 O O . ASP A 1 99 ? -8.536 -8.591 5.170 1.00 92.62 99 ASP A O 1
ATOM 781 N N . LEU A 1 100 ? -8.407 -6.432 4.561 1.00 94.62 100 LEU A N 1
ATOM 782 C CA . LEU A 1 100 ? -7.937 -6.653 3.189 1.00 94.62 100 LEU A CA 1
ATOM 783 C C . LEU A 1 100 ? -6.622 -7.450 3.175 1.00 94.62 100 LEU A C 1
ATOM 785 O O . LEU A 1 100 ? -6.455 -8.393 2.397 1.00 94.62 100 LEU A O 1
ATOM 789 N N . LYS A 1 101 ? -5.688 -7.101 4.069 1.00 93.81 101 LYS A N 1
ATOM 790 C CA . LYS A 1 101 ? -4.436 -7.842 4.261 1.00 93.81 101 LYS A CA 1
ATOM 791 C C . LYS A 1 101 ? -4.678 -9.259 4.762 1.00 93.81 101 LYS A C 1
ATOM 793 O O . LYS A 1 101 ? -4.068 -10.195 4.250 1.00 93.81 101 LYS A O 1
ATOM 798 N N . ASN A 1 102 ? -5.536 -9.427 5.763 1.00 93.50 102 ASN A N 1
ATOM 799 C CA . ASN A 1 102 ? -5.832 -10.739 6.337 1.00 93.50 102 ASN A CA 1
ATOM 800 C C . ASN A 1 102 ? -6.574 -11.650 5.347 1.00 93.50 102 ASN A C 1
ATOM 802 O O . ASN A 1 102 ? -6.394 -12.863 5.394 1.00 93.50 102 ASN A O 1
ATOM 806 N N . ALA A 1 103 ? -7.338 -11.069 4.420 1.00 95.56 103 ALA A N 1
ATOM 807 C CA . ALA A 1 103 ? -7.958 -11.766 3.298 1.00 95.56 103 ALA A CA 1
ATOM 808 C C . ALA A 1 103 ? -6.973 -12.100 2.155 1.00 95.56 103 ALA A C 1
ATOM 810 O O . ALA A 1 103 ? -7.343 -12.786 1.208 1.00 95.56 103 ALA A O 1
ATOM 811 N N . GLY A 1 104 ? -5.712 -11.653 2.236 1.00 95.56 104 GLY A N 1
ATOM 812 C CA . GLY A 1 104 ? -4.680 -11.945 1.237 1.00 95.56 104 GLY A CA 1
ATOM 813 C C . GLY A 1 104 ? -4.761 -11.085 -0.027 1.00 95.56 104 GLY A C 1
ATOM 814 O O . GLY A 1 104 ? -4.135 -11.415 -1.028 1.00 95.56 104 GLY A O 1
ATOM 815 N N . HIS A 1 105 ? -5.499 -9.975 0.004 1.00 97.00 105 HIS A N 1
ATOM 816 C CA . HIS A 1 105 ? -5.774 -9.156 -1.180 1.00 97.00 105 HIS A CA 1
ATOM 817 C C . HIS A 1 105 ? -4.810 -7.980 -1.382 1.00 97.00 105 HIS A C 1
ATOM 819 O O . HIS A 1 105 ? -4.972 -7.211 -2.327 1.00 97.00 105 HIS A O 1
ATOM 825 N N . THR A 1 106 ? -3.803 -7.817 -0.519 1.00 94.75 106 THR A N 1
ATOM 826 C CA . THR A 1 106 ? -2.913 -6.646 -0.549 1.00 94.75 106 THR A CA 1
ATOM 827 C C . THR A 1 106 ? -2.169 -6.479 -1.868 1.00 94.75 106 THR A C 1
ATOM 829 O O . THR A 1 106 ? -2.073 -5.360 -2.362 1.00 94.75 106 THR A O 1
ATOM 832 N N . GLU A 1 107 ? -1.639 -7.562 -2.431 1.00 94.31 107 GLU A N 1
ATOM 833 C CA . GLU A 1 107 ? -0.828 -7.503 -3.649 1.00 94.31 107 GLU A CA 1
ATOM 834 C C . GLU A 1 107 ? -1.686 -7.097 -4.848 1.00 94.31 107 GLU A C 1
ATOM 836 O O . GLU A 1 107 ? -1.443 -6.053 -5.448 1.00 94.31 107 GLU A O 1
ATOM 841 N N . ALA A 1 108 ? -2.782 -7.824 -5.091 1.00 95.69 108 ALA A N 1
ATOM 842 C CA . ALA A 1 108 ? -3.755 -7.483 -6.126 1.00 95.69 108 ALA A CA 1
ATOM 843 C C . ALA A 1 108 ? -4.283 -6.048 -5.980 1.00 95.69 108 ALA A C 1
ATOM 845 O O . ALA A 1 108 ? -4.373 -5.321 -6.966 1.00 95.69 108 ALA A O 1
ATOM 846 N N . PHE A 1 109 ? -4.578 -5.603 -4.755 1.00 94.56 109 PHE A N 1
ATOM 847 C CA . PHE A 1 109 ? -4.982 -4.221 -4.495 1.00 94.56 109 PHE A CA 1
ATOM 848 C C . PHE A 1 109 ? -3.884 -3.213 -4.861 1.00 94.56 109 PHE A C 1
ATOM 850 O O . PHE A 1 109 ? -4.166 -2.193 -5.486 1.00 94.56 109 PHE A O 1
ATOM 857 N N . SER A 1 110 ? -2.632 -3.507 -4.512 1.00 92.44 110 SER A N 1
ATOM 858 C CA . SER A 1 110 ? -1.482 -2.630 -4.756 1.00 92.44 110 SER A CA 1
ATOM 859 C C . SER A 1 110 ? -1.193 -2.464 -6.247 1.00 92.44 110 SER A C 1
ATOM 861 O O . SER A 1 110 ? -0.988 -1.344 -6.708 1.00 92.44 110 SER A O 1
ATOM 863 N N . TYR A 1 111 ? -1.252 -3.539 -7.033 1.00 93.25 111 TYR A N 1
ATOM 864 C CA . TYR A 1 111 ? -1.163 -3.445 -8.494 1.00 93.25 111 TYR A CA 1
ATOM 865 C C . TYR A 1 111 ? -2.385 -2.745 -9.097 1.00 93.25 111 TYR A C 1
ATOM 867 O O . TYR A 1 111 ? -2.256 -1.925 -10.005 1.00 93.25 111 TYR A O 1
ATOM 875 N N . TYR A 1 112 ? -3.579 -2.997 -8.557 1.00 92.19 112 TYR A N 1
ATOM 876 C CA . TYR A 1 112 ? -4.806 -2.381 -9.054 1.00 92.19 112 TYR A CA 1
ATOM 877 C C . TYR A 1 112 ? -4.805 -0.853 -8.907 1.00 92.19 112 TYR A C 1
ATOM 879 O O . TYR A 1 112 ? -5.230 -0.155 -9.827 1.00 92.19 112 TYR A O 1
ATOM 887 N N . ILE A 1 113 ? -4.290 -0.306 -7.799 1.00 89.75 113 ILE A N 1
ATOM 888 C CA . ILE A 1 113 ? -4.175 1.155 -7.636 1.00 89.75 113 ILE A CA 1
ATOM 889 C C . ILE A 1 113 ? -3.049 1.758 -8.487 1.00 89.75 113 ILE A C 1
ATOM 891 O O . ILE A 1 113 ? -3.156 2.907 -8.919 1.00 89.75 113 ILE A O 1
ATOM 895 N N . GLN A 1 114 ? -2.016 0.972 -8.802 1.00 87.62 114 GLN A N 1
ATOM 896 C CA . GLN A 1 114 ? -0.951 1.364 -9.727 1.00 87.62 114 GLN A CA 1
ATOM 897 C C . GLN A 1 114 ? -1.386 1.326 -11.198 1.00 87.62 114 GLN A C 1
ATOM 899 O O . GLN A 1 114 ? -0.740 1.957 -12.027 1.00 87.62 114 GLN A O 1
ATOM 904 N N . LYS A 1 115 ? -2.519 0.685 -11.533 1.00 85.88 115 LYS A N 1
ATOM 905 C CA . LYS A 1 115 ? -3.063 0.582 -12.903 1.00 85.88 115 LYS A CA 1
ATOM 906 C C . LYS A 1 115 ? -3.198 1.924 -13.628 1.00 85.88 115 LYS A C 1
ATOM 908 O O . LYS A 1 115 ? -3.183 1.964 -14.852 1.00 85.88 115 LYS A O 1
ATOM 913 N N . SER A 1 116 ? -3.406 3.019 -12.893 1.00 74.12 116 SER A N 1
ATOM 914 C CA . SER A 1 116 ? -3.485 4.356 -13.498 1.00 74.12 116 SER A CA 1
ATOM 915 C C . SER A 1 116 ? -2.135 5.000 -13.813 1.00 74.12 116 SER A C 1
ATOM 917 O O . SER A 1 116 ? -2.121 6.080 -14.400 1.00 74.12 116 SER A O 1
ATOM 919 N N . GLY A 1 117 ? -1.030 4.377 -13.411 1.00 68.44 117 GLY A N 1
ATOM 920 C CA . GLY A 1 117 ? 0.305 4.707 -13.891 1.00 68.44 117 GLY A CA 1
ATOM 921 C C . GLY A 1 117 ? 0.537 4.177 -15.308 1.00 68.44 117 GLY A C 1
ATOM 922 O O . GLY A 1 117 ? -0.195 3.322 -15.799 1.00 68.44 117 GLY A O 1
ATOM 923 N N . SER A 1 118 ? 1.570 4.693 -15.968 1.00 65.50 118 SER A N 1
ATOM 924 C CA . SER A 1 118 ? 1.967 4.281 -17.324 1.00 65.50 118 SER A CA 1
ATOM 925 C C . SER A 1 118 ? 2.966 3.115 -17.324 1.00 65.50 118 SER A C 1
ATOM 927 O O . SER A 1 118 ? 3.779 3.017 -18.239 1.00 65.50 118 SER A O 1
ATOM 929 N N . ASP A 1 119 ? 2.957 2.282 -16.283 1.00 80.62 119 ASP A N 1
ATOM 930 C CA . ASP A 1 119 ? 3.914 1.186 -16.124 1.00 80.62 119 ASP A CA 1
ATOM 931 C C . ASP A 1 119 ? 3.413 -0.079 -16.841 1.00 80.62 119 ASP A C 1
ATOM 933 O O . ASP A 1 119 ? 2.368 -0.643 -16.497 1.00 80.62 119 ASP A O 1
ATOM 937 N N . GLU A 1 120 ? 4.150 -0.510 -17.865 1.00 84.50 120 GLU A N 1
ATOM 938 C CA . GLU A 1 120 ? 3.828 -1.706 -18.650 1.00 84.50 120 GLU A CA 1
ATOM 939 C C . GLU A 1 120 ? 3.899 -2.989 -17.808 1.00 84.50 120 GLU A C 1
ATOM 941 O O . GLU A 1 120 ? 3.116 -3.912 -18.042 1.00 84.50 120 GLU A O 1
ATOM 946 N N . GLU A 1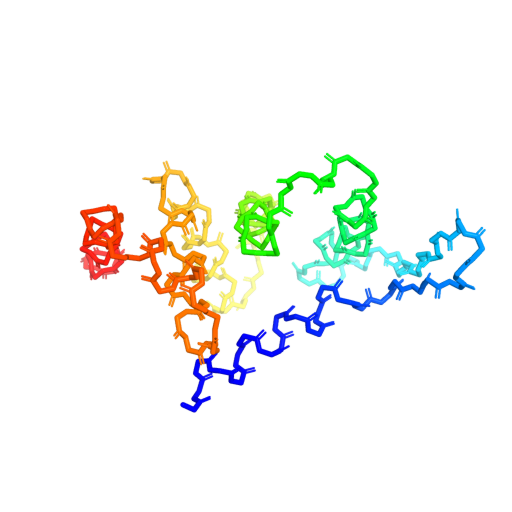 121 ? 4.770 -3.037 -16.795 1.00 87.19 121 GLU A N 1
ATOM 947 C CA . GLU A 1 121 ? 4.921 -4.192 -15.906 1.00 87.19 121 GLU A CA 1
ATOM 948 C C . GLU A 1 121 ? 3.659 -4.408 -15.066 1.00 87.19 121 GLU A C 1
ATOM 950 O O . GLU A 1 121 ? 3.160 -5.529 -14.947 1.00 87.19 121 GLU A O 1
ATOM 955 N N . VAL A 1 122 ? 3.072 -3.318 -14.564 1.00 90.50 122 VAL A N 1
ATOM 956 C CA . VAL A 1 122 ? 1.798 -3.352 -13.834 1.00 90.50 122 VAL A CA 1
ATOM 957 C C . VAL A 1 122 ? 0.684 -3.892 -14.729 1.00 90.50 122 VAL A C 1
ATOM 959 O O . VAL A 1 122 ? -0.126 -4.709 -14.291 1.00 90.50 122 VAL A O 1
ATOM 962 N N . GLY A 1 123 ? 0.644 -3.467 -15.995 1.00 90.69 123 GLY A N 1
ATOM 963 C CA . GLY A 1 123 ? -0.327 -3.962 -16.972 1.00 90.69 123 GLY A CA 1
ATOM 964 C C . GLY A 1 123 ? -0.184 -5.462 -17.250 1.00 90.69 123 GLY A C 1
ATOM 965 O O . GLY A 1 123 ? -1.190 -6.179 -17.297 1.00 90.69 123 GLY A O 1
ATOM 966 N N . ALA A 1 124 ? 1.054 -5.941 -17.395 1.00 92.81 124 ALA A N 1
ATOM 967 C CA . ALA A 1 124 ? 1.351 -7.356 -17.586 1.00 92.81 124 ALA A CA 1
ATOM 968 C C . ALA A 1 124 ? 0.930 -8.185 -16.364 1.00 92.81 124 ALA A C 1
ATOM 970 O O . ALA A 1 124 ? 0.176 -9.147 -16.517 1.00 92.81 124 ALA A O 1
ATOM 971 N N . TRP A 1 125 ? 1.312 -7.753 -15.158 1.00 95.00 125 TRP A N 1
ATOM 972 C CA . TRP A 1 125 ? 0.957 -8.432 -13.911 1.00 95.00 125 TRP A CA 1
ATOM 973 C C . TRP A 1 125 ? -0.561 -8.532 -13.730 1.00 95.00 125 TRP A C 1
ATOM 975 O O . TRP A 1 125 ? -1.092 -9.606 -13.464 1.00 95.00 125 TRP A O 1
ATOM 985 N N . LEU A 1 126 ? -1.296 -7.436 -13.951 1.00 94.50 126 LEU A N 1
ATOM 986 C CA . LEU A 1 126 ? -2.761 -7.425 -13.835 1.00 94.50 126 LEU A CA 1
ATOM 987 C C . LEU A 1 126 ? -3.449 -8.373 -14.825 1.00 94.50 126 LEU A C 1
ATOM 989 O O . LEU A 1 126 ? -4.531 -8.873 -14.529 1.00 94.50 126 LEU A O 1
ATOM 993 N N . THR A 1 127 ? -2.839 -8.596 -15.991 1.00 94.38 127 THR A N 1
ATOM 994 C CA . THR A 1 127 ? -3.350 -9.528 -17.005 1.00 94.38 127 THR A CA 1
ATOM 995 C C . THR A 1 127 ? -3.053 -10.977 -16.618 1.00 94.38 127 THR A C 1
ATOM 997 O O . THR A 1 127 ? -3.911 -11.842 -16.765 1.00 94.38 127 THR A O 1
ATOM 1000 N N . GLU A 1 128 ? -1.855 -11.252 -16.102 1.00 97.19 128 GLU A N 1
ATOM 1001 C CA . GLU A 1 128 ? -1.453 -12.591 -15.656 1.00 97.19 128 GLU A CA 1
ATOM 1002 C C . GLU A 1 128 ? -2.207 -13.041 -14.391 1.00 97.19 128 GLU A C 1
ATOM 1004 O O . GLU A 1 128 ? -2.523 -14.222 -14.241 1.00 97.19 128 GLU A O 1
ATOM 1009 N N . HIS A 1 129 ? -2.568 -12.094 -13.523 1.00 97.19 129 HIS A N 1
ATOM 1010 C CA . HIS A 1 129 ? -3.222 -12.327 -12.232 1.00 97.19 129 HIS A CA 1
ATOM 1011 C C . HIS A 1 129 ? -4.694 -11.882 -12.202 1.00 9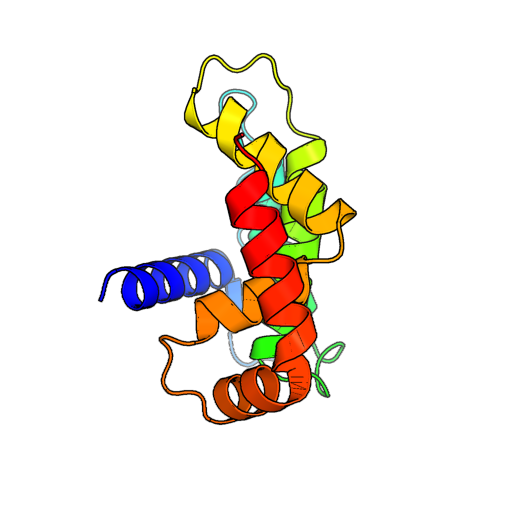7.19 129 HIS A C 1
ATOM 1013 O O . HIS A 1 129 ? -5.208 -11.451 -11.166 1.00 97.19 129 HIS A O 1
ATOM 1019 N N . GLU A 1 130 ? -5.401 -11.989 -13.332 1.00 96.44 130 GLU A N 1
ATOM 1020 C CA . GLU A 1 130 ? -6.796 -11.538 -13.475 1.00 96.44 130 GLU A CA 1
ATOM 1021 C C . GLU A 1 130 ? -7.713 -12.116 -12.382 1.00 96.44 130 GLU A C 1
ATOM 1023 O O . GLU A 1 130 ? -8.474 -11.387 -11.748 1.00 96.44 130 GLU A O 1
ATOM 1028 N N . ARG A 1 131 ? -7.574 -13.408 -12.068 1.00 97.44 131 ARG A N 1
ATOM 1029 C CA . ARG A 1 131 ? -8.389 -14.089 -11.049 1.00 97.44 131 ARG A CA 1
ATOM 1030 C C . ARG A 1 131 ? -8.151 -13.539 -9.639 1.00 97.44 131 ARG A C 1
ATOM 1032 O O . ARG A 1 131 ? -9.083 -13.432 -8.843 1.00 97.44 131 ARG A O 1
ATOM 1039 N N . GLU A 1 132 ? -6.913 -13.214 -9.287 1.00 97.50 132 GLU A N 1
ATOM 1040 C CA . GLU A 1 132 ? -6.553 -12.601 -8.009 1.00 97.50 132 GLU A CA 1
ATOM 1041 C C . GLU A 1 132 ? -7.180 -11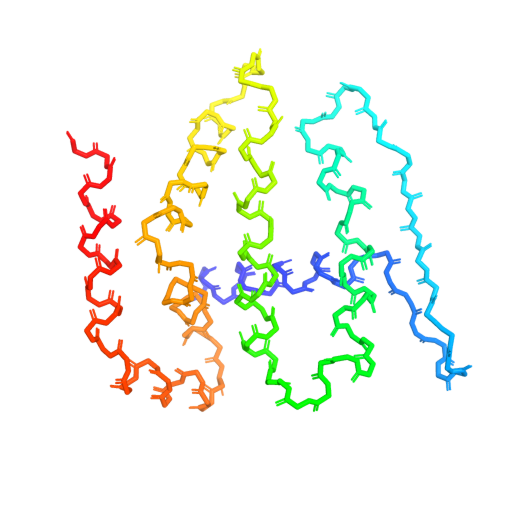.210 -7.880 1.00 97.50 132 GLU A C 1
ATOM 1043 O O . GLU A 1 132 ? -7.697 -10.858 -6.814 1.00 97.50 132 GLU A O 1
ATOM 1048 N N . VAL A 1 133 ? -7.199 -10.454 -8.980 1.00 96.81 133 VAL A N 1
ATOM 1049 C CA . VAL A 1 133 ? -7.857 -9.147 -9.063 1.00 96.81 133 VAL A CA 1
ATOM 1050 C C . VAL A 1 133 ? -9.374 -9.295 -8.937 1.00 96.81 133 VAL A C 1
ATOM 1052 O O . VAL A 1 133 ? -9.976 -8.595 -8.128 1.00 96.81 133 VAL A O 1
ATOM 1055 N N . GLU A 1 134 ? -10.004 -10.223 -9.656 1.00 97.38 134 GLU A N 1
ATOM 1056 C CA . GLU A 1 134 ? -11.450 -10.480 -9.577 1.00 97.38 134 GLU A CA 1
ATOM 1057 C C . GLU A 1 134 ? -11.900 -10.883 -8.169 1.00 97.38 134 GLU A C 1
ATOM 1059 O O . GLU A 1 134 ? -12.902 -10.371 -7.656 1.00 97.38 134 GLU A O 1
ATOM 1064 N N . ASN A 1 135 ? -11.143 -11.770 -7.517 1.00 97.75 135 ASN A N 1
ATOM 1065 C CA . ASN A 1 135 ? -11.407 -12.180 -6.140 1.00 97.75 135 ASN A CA 1
ATOM 1066 C C . ASN A 1 135 ? -11.312 -10.990 -5.182 1.00 97.75 135 ASN A C 1
ATOM 1068 O O . ASN A 1 135 ? -12.185 -10.814 -4.333 1.00 97.75 135 ASN A O 1
ATOM 1072 N N . MET A 1 136 ? -10.279 -10.156 -5.339 1.00 97.44 136 MET A N 1
ATOM 1073 C CA . MET A 1 136 ? -10.117 -8.939 -4.546 1.00 97.44 136 MET A CA 1
ATOM 1074 C C . MET A 1 136 ? -11.276 -7.963 -4.774 1.00 97.44 136 MET A C 1
ATOM 1076 O O . MET A 1 136 ? -11.859 -7.485 -3.805 1.00 97.44 136 MET A O 1
ATOM 1080 N N . LEU A 1 137 ? -11.662 -7.704 -6.025 1.00 95.88 137 LEU A N 1
ATOM 1081 C CA . LEU A 1 137 ? -12.766 -6.796 -6.350 1.00 95.88 137 LEU A CA 1
ATOM 1082 C C . LEU A 1 137 ? -14.099 -7.294 -5.783 1.00 95.88 137 LEU A C 1
ATOM 1084 O O . LEU A 1 137 ? -14.862 -6.502 -5.233 1.00 95.88 137 LEU A O 1
ATOM 1088 N N . SER A 1 138 ? -14.353 -8.601 -5.864 1.00 96.69 138 SER A N 1
ATOM 1089 C CA . SER A 1 138 ? -15.544 -9.229 -5.283 1.00 96.69 138 SER A CA 1
ATOM 1090 C C . SER A 1 138 ? -15.565 -9.089 -3.761 1.00 96.69 138 SER A C 1
ATOM 1092 O O . SER A 1 138 ? -16.595 -8.747 -3.183 1.00 96.69 138 SER A O 1
ATOM 1094 N N . TRP A 1 139 ? -14.417 -9.297 -3.109 1.00 96.94 139 TRP A N 1
ATOM 1095 C CA . TRP A 1 139 ? -14.278 -9.103 -1.668 1.00 96.94 139 TRP A CA 1
ATOM 1096 C C . TRP A 1 139 ? -14.522 -7.646 -1.266 1.00 96.94 139 TRP A C 1
ATOM 1098 O O . TRP A 1 139 ? -15.287 -7.390 -0.340 1.00 96.94 139 TRP A O 1
ATOM 1108 N N . VAL A 1 140 ? -13.930 -6.686 -1.987 1.00 93.81 140 VAL A N 1
ATOM 1109 C CA . VAL A 1 140 ? -14.105 -5.249 -1.721 1.00 93.81 140 VAL A CA 1
ATOM 1110 C C . VAL A 1 140 ? -15.563 -4.827 -1.901 1.00 93.81 140 VAL A C 1
ATOM 1112 O O . VAL A 1 140 ? -16.077 -4.077 -1.073 1.00 93.81 140 VAL A O 1
ATOM 1115 N N . ALA A 1 141 ? -16.242 -5.322 -2.941 1.00 93.44 141 ALA A N 1
ATOM 1116 C CA . ALA A 1 141 ? -17.649 -5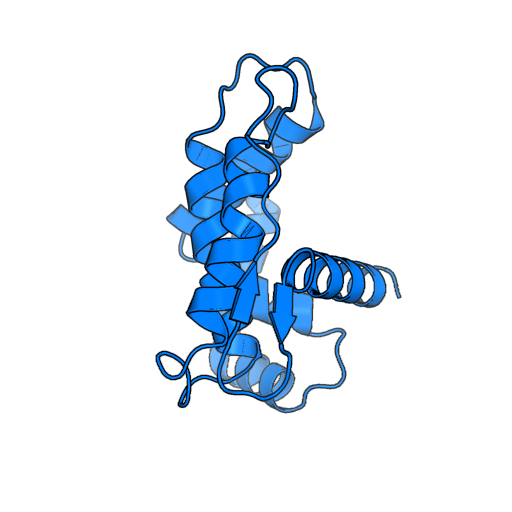.017 -3.192 1.00 93.44 141 ALA A CA 1
ATOM 1117 C C . ALA A 1 141 ? -18.567 -5.508 -2.059 1.00 93.44 141 ALA A C 1
ATOM 1119 O O . ALA A 1 141 ? -19.474 -4.783 -1.663 1.00 93.44 141 ALA A O 1
ATOM 1120 N N . GLY A 1 142 ? -18.298 -6.698 -1.510 1.00 93.25 142 GLY A N 1
ATOM 1121 C CA . GLY A 1 142 ? -19.082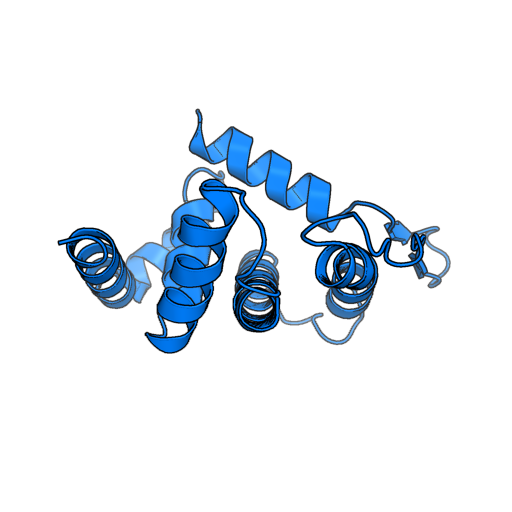 -7.285 -0.418 1.00 93.25 142 GLY A CA 1
ATOM 1122 C C . GLY A 1 142 ? -18.660 -6.863 0.994 1.00 93.25 142 GLY A C 1
ATOM 1123 O O . GLY A 1 142 ? -19.307 -7.255 1.958 1.00 93.25 142 GLY A O 1
ATOM 1124 N N . TYR A 1 143 ? -17.580 -6.094 1.167 1.00 88.50 143 TYR A N 1
ATOM 1125 C CA . TYR A 1 143 ? -17.009 -5.835 2.499 1.00 88.50 143 TYR A CA 1
ATOM 1126 C C . TYR A 1 143 ? -17.892 -4.946 3.401 1.00 88.50 143 TYR A C 1
ATOM 1128 O O . TYR A 1 143 ? -17.764 -4.982 4.627 1.00 88.50 143 TYR A O 1
ATOM 1136 N N . HIS A 1 144 ? -18.781 -4.146 2.808 1.00 74.50 144 HIS A N 1
ATOM 1137 C CA . HIS A 1 144 ? -19.680 -3.235 3.528 1.00 74.50 144 HIS A CA 1
ATOM 1138 C C . HIS A 1 144 ? -21.167 -3.618 3.441 1.00 74.50 144 HIS A C 1
ATOM 1140 O O . HIS A 1 144 ? -21.999 -2.853 3.936 1.00 74.50 144 HIS A O 1
ATOM 1146 N N . GLU A 1 145 ? -21.492 -4.757 2.819 1.00 65.38 145 GLU A N 1
ATOM 1147 C CA . GLU A 1 145 ? -22.842 -5.350 2.827 1.00 65.38 145 GLU A CA 1
ATOM 1148 C C . GLU A 1 145 ? -23.122 -6.089 4.146 1.00 65.38 145 GLU A C 1
ATOM 1150 O O . GLU A 1 145 ? -24.270 -5.980 4.639 1.00 65.38 145 GLU A O 1
#

Sequence (145 aa):
ELSASALQTINELWGEGVSDDGNNTISIFMNPPSKDEEFSGIEFMIPFMAAVLNSEMHADETASQIFASNNRTVFGMLSSEKKDKKNVWINYYAKFFPDLKNAGHTEAFSYYIQKSGSDEEVGAWLTEHEREVENMLSWVAGYHE

pLDDT: mean 79.47, std 11.99, range [52.66, 97.75]

Foldseek 3Di:
DVLVVVVVVVVVLLCPQWDDPVPLDIGGDADQQDPVDQCSVVSRCSSVLSVVLPDPVCVVPDPLRSQLVSLLVSLCVLCVTDPPDPDPCSVPSSPVSVVCSVVVLSSLVSLVSCVPPPDVVSVVVCVVCVVSNVVSVVCVVPVVD